Protein AF-A0A538CMK9-F1 (afdb_monomer_lite)

Foldseek 3Di:
DPDPVVVVVVVVVVVVVVPPPPPPPPPLPPLLVVQLVQVVVPARPDDDDLSSLVSVLVPPDPCCVPVHCVNVRSVVVSVVVVVVVVVVVVVVVVVVVVPPDPPPVVVVVPPPD

Radius of gyration: 25.04 Å; chains: 1; bounding box: 68×42×69 Å

Sequence (113 aa):
MGQGHFRLLFAMVVGLAALACAGTAEASGGCAERLIADWRAGGLDHTYPISCYRQALAQLPEDVRVYSSAQSDITRALQARLGTRSLQAAKSTDNKHDQAGVSPLLVVAITAA

pLDDT: mean 74.19, std 19.31, range [44.72, 96.0]

Secondary structure (DSSP, 8-state):
--SHHHHHHHHHHHHGGGGTT------TTHHHHHHHHHHHTT---S---HHHHHHHHHS--HHHHHSSSHHHHHHHHHHHHHHHHHHHHHHHHHHHHHSS---HHHHHHTT--

Structure (mmCIF, N/CA/C/O backbone):
data_AF-A0A538CMK9-F1
#
_entry.id   AF-A0A538CMK9-F1
#
loop_
_atom_site.group_PDB
_atom_site.id
_atom_site.type_symbol
_atom_site.label_atom_id
_atom_site.label_alt_id
_atom_site.label_comp_id
_atom_site.label_asym_id
_atom_site.label_entity_id
_atom_site.label_seq_id
_atom_site.pdbx_PDB_ins_code
_atom_site.Cartn_x
_atom_site.Cartn_y
_atom_site.Cartn_z
_atom_site.occupancy
_atom_site.B_iso_or_equiv
_atom_site.auth_seq_id
_atom_site.auth_comp_id
_atom_site.auth_asym_id
_atom_site.auth_atom_id
_atom_site.pdbx_PDB_model_num
ATOM 1 N N . MET A 1 1 ? -55.025 -31.638 5.994 1.00 48.97 1 MET A N 1
ATOM 2 C CA . MET A 1 1 ? -53.608 -32.001 5.761 1.00 48.97 1 MET A CA 1
ATOM 3 C C . MET A 1 1 ? -52.947 -30.819 5.053 1.00 48.97 1 MET A C 1
ATOM 5 O O . MET A 1 1 ? -53.204 -30.644 3.877 1.00 48.97 1 MET A O 1
ATOM 9 N N . GLY A 1 2 ? -52.232 -29.920 5.747 1.00 56.53 2 GLY A N 1
ATOM 10 C CA . GLY A 1 2 ? -51.749 -28.691 5.079 1.00 56.53 2 GLY A CA 1
ATOM 11 C C . GLY A 1 2 ? -50.803 -27.762 5.849 1.00 56.53 2 GLY A C 1
ATOM 12 O O . GLY A 1 2 ? -50.472 -26.706 5.332 1.00 56.53 2 GLY A O 1
ATOM 13 N N . GLN A 1 3 ? -50.346 -28.117 7.057 1.00 55.06 3 GLN A N 1
ATOM 14 C CA . GLN A 1 3 ? -49.454 -27.245 7.847 1.00 55.06 3 GLN A CA 1
ATOM 15 C C . GLN A 1 3 ? -47.975 -27.676 7.860 1.00 55.06 3 GLN A C 1
ATOM 17 O O . GLN A 1 3 ? -47.113 -26.889 8.244 1.00 55.06 3 GLN A O 1
ATOM 22 N N . GLY A 1 4 ? -47.651 -28.896 7.413 1.00 49.62 4 GLY A N 1
ATOM 23 C CA . GLY A 1 4 ? -46.275 -29.420 7.446 1.00 49.62 4 GLY A CA 1
ATOM 24 C C . GLY A 1 4 ? -45.357 -28.845 6.362 1.00 49.62 4 GLY A C 1
ATOM 25 O O . GLY A 1 4 ? -44.182 -28.597 6.613 1.00 49.62 4 GLY A O 1
ATOM 26 N N . HIS A 1 5 ? -45.900 -28.561 5.174 1.00 56.56 5 HIS A N 1
ATOM 27 C CA . HIS A 1 5 ? -45.114 -28.068 4.036 1.00 56.56 5 HIS A CA 1
ATOM 28 C C . HIS A 1 5 ? -44.683 -26.609 4.203 1.00 56.56 5 HIS A C 1
ATOM 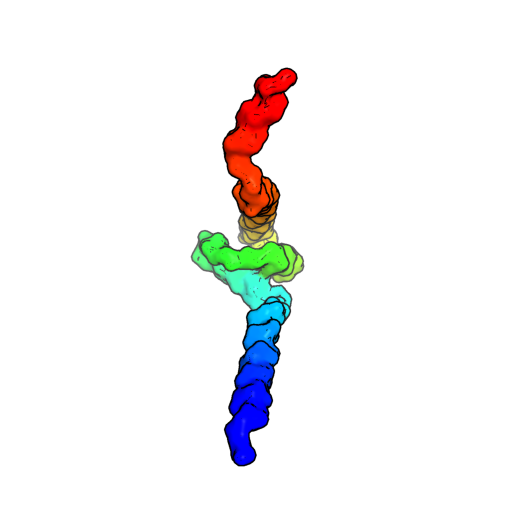30 O O . HIS A 1 5 ? -43.586 -26.246 3.793 1.00 56.56 5 HIS A O 1
ATOM 36 N N . PHE A 1 6 ? -45.505 -25.782 4.857 1.00 49.72 6 PHE A N 1
ATOM 37 C CA . PHE A 1 6 ? -45.192 -24.366 5.055 1.00 49.72 6 PHE A CA 1
ATOM 38 C C . PHE A 1 6 ? -43.992 -24.168 5.997 1.00 49.72 6 PHE A C 1
ATOM 40 O O . PHE A 1 6 ? -43.149 -23.309 5.756 1.00 49.72 6 PHE A O 1
ATOM 47 N N . ARG A 1 7 ? -43.855 -25.017 7.029 1.00 54.91 7 ARG A N 1
ATOM 48 C CA . ARG A 1 7 ? -42.697 -24.986 7.940 1.00 54.91 7 ARG A CA 1
ATOM 49 C C . ARG A 1 7 ? -41.424 -25.557 7.314 1.00 54.91 7 ARG A C 1
ATOM 51 O O . ARG A 1 7 ? -40.345 -25.037 7.579 1.00 54.91 7 ARG A O 1
ATOM 58 N N . LEU A 1 8 ? -41.554 -26.563 6.448 1.00 51.41 8 LEU A N 1
ATOM 59 C CA . LEU A 1 8 ? -40.436 -27.125 5.680 1.00 51.41 8 LEU A CA 1
ATOM 60 C C . LEU A 1 8 ? -39.883 -26.129 4.649 1.00 51.41 8 LEU A C 1
ATOM 62 O O . LEU A 1 8 ? -38.670 -25.980 4.533 1.00 51.41 8 LEU A O 1
ATOM 66 N N . LEU A 1 9 ? -40.763 -25.390 3.967 1.00 53.66 9 LEU A N 1
ATOM 67 C CA . LEU A 1 9 ? -40.364 -24.346 3.018 1.00 53.66 9 LEU A CA 1
ATOM 68 C C . LEU A 1 9 ? -39.657 -23.171 3.713 1.00 53.66 9 LEU A C 1
ATOM 70 O O . LEU A 1 9 ? -38.656 -22.669 3.206 1.00 53.66 9 LEU A O 1
ATOM 74 N N . PHE A 1 10 ? -40.121 -22.768 4.901 1.00 51.06 10 PHE A N 1
ATOM 75 C CA . PHE A 1 10 ? -39.504 -21.666 5.647 1.00 51.06 10 PHE A CA 1
ATOM 76 C C . PHE A 1 10 ? -38.141 -22.040 6.259 1.00 51.06 10 PHE A C 1
ATOM 78 O O . PHE A 1 10 ? -37.240 -21.208 6.328 1.00 51.06 10 PHE A O 1
ATOM 85 N N . ALA A 1 11 ? -37.944 -23.302 6.655 1.00 52.53 11 ALA A N 1
ATOM 86 C CA . ALA A 1 11 ? -36.647 -23.780 7.138 1.00 52.53 11 ALA A CA 1
ATOM 87 C C . ALA A 1 11 ? -35.594 -23.871 6.015 1.00 52.53 11 ALA A C 1
ATOM 89 O O . ALA A 1 11 ? -34.413 -23.630 6.258 1.00 52.53 11 ALA A O 1
ATOM 90 N N . MET A 1 12 ? -36.015 -24.157 4.776 1.00 47.84 12 MET A N 1
ATOM 91 C CA . MET A 1 12 ? -35.117 -24.228 3.618 1.00 47.84 12 MET A CA 1
ATOM 92 C C . MET A 1 12 ? -34.581 -22.846 3.204 1.00 47.84 12 MET A C 1
ATOM 94 O O . MET A 1 12 ? -33.408 -22.724 2.854 1.00 47.84 12 MET A O 1
ATOM 98 N N . VAL A 1 13 ? -35.403 -21.790 3.284 1.00 52.78 13 VAL A N 1
ATOM 99 C CA . VAL A 1 13 ? -34.994 -20.438 2.854 1.00 52.78 13 VAL A CA 1
ATOM 100 C C . VAL A 1 13 ? -34.018 -19.763 3.831 1.00 52.78 13 VAL A C 1
ATOM 102 O O . VAL A 1 13 ? -33.170 -18.981 3.411 1.00 52.78 13 VAL A O 1
ATOM 105 N N . VAL A 1 14 ? -34.069 -20.109 5.124 1.00 53.38 14 VAL A N 1
ATOM 106 C CA . VAL A 1 14 ? -33.152 -19.579 6.156 1.00 53.38 14 VAL A CA 1
ATOM 107 C C . VAL A 1 14 ? -31.767 -20.242 6.124 1.00 53.38 14 VAL A C 1
ATOM 109 O O . VAL A 1 14 ? -30.795 -19.644 6.579 1.00 53.38 14 VAL A O 1
ATOM 112 N N . GLY A 1 15 ? -31.633 -21.439 5.544 1.00 46.56 15 GLY A N 1
ATOM 113 C CA . GLY A 1 15 ? -30.334 -22.111 5.408 1.00 46.56 15 GLY A CA 1
ATOM 114 C C . GLY A 1 15 ? -29.405 -21.474 4.365 1.00 46.56 15 GLY A C 1
ATOM 115 O O . GLY A 1 15 ? -28.186 -21.544 4.500 1.00 46.56 15 GLY A O 1
ATOM 116 N N . LEU A 1 16 ? -29.961 -20.813 3.343 1.00 49.41 16 LEU A N 1
ATOM 117 C CA . LEU A 1 16 ? -29.192 -20.244 2.227 1.00 49.41 16 LEU A CA 1
ATOM 118 C C . LEU A 1 16 ? -28.611 -18.847 2.500 1.00 49.41 16 LEU A C 1
ATOM 120 O O . LEU A 1 16 ? -27.712 -18.415 1.784 1.00 49.41 16 LEU A O 1
ATOM 124 N N . ALA A 1 17 ? -29.068 -18.148 3.543 1.00 48.78 17 ALA A N 1
ATOM 125 C CA . ALA A 1 17 ? -28.574 -16.806 3.868 1.00 48.78 17 ALA A CA 1
ATOM 126 C C . ALA A 1 17 ? -27.230 -16.809 4.628 1.00 48.78 17 ALA A C 1
ATOM 128 O O . ALA A 1 17 ? -26.564 -15.779 4.708 1.00 48.78 17 ALA A O 1
ATOM 129 N N . ALA A 1 18 ? -26.798 -17.956 5.165 1.00 48.53 18 ALA A N 1
ATOM 130 C CA . ALA A 1 18 ? -25.568 -18.055 5.955 1.00 48.53 18 ALA A CA 1
ATOM 131 C C . ALA A 1 18 ? -24.279 -18.152 5.111 1.00 48.53 18 ALA A C 1
ATOM 133 O O . ALA A 1 18 ? -23.185 -18.063 5.664 1.00 48.53 18 ALA A O 1
ATOM 134 N N . LEU A 1 19 ? -24.376 -18.301 3.783 1.00 50.06 19 LEU A N 1
ATOM 135 C CA . LEU A 1 19 ? -23.209 -18.434 2.896 1.00 50.06 19 LEU A CA 1
ATOM 136 C C . LEU A 1 19 ? -22.742 -17.121 2.246 1.00 50.06 19 LEU A C 1
ATOM 138 O O . LEU A 1 19 ? -21.842 -17.139 1.413 1.00 50.06 19 LEU A O 1
ATOM 142 N N . ALA A 1 20 ? -23.304 -15.971 2.625 1.00 49.91 20 ALA A N 1
ATOM 143 C CA . ALA A 1 20 ? -22.871 -14.674 2.093 1.00 49.91 20 ALA A CA 1
ATOM 144 C C . ALA A 1 20 ? -21.617 -14.101 2.789 1.00 49.91 20 ALA A C 1
ATOM 146 O O . ALA A 1 20 ? -21.173 -13.008 2.450 1.00 49.91 20 ALA A O 1
ATOM 147 N N . CYS A 1 21 ? -21.027 -14.830 3.745 1.00 47.91 21 CYS A N 1
ATOM 148 C CA . CYS A 1 21 ? -19.776 -14.455 4.414 1.00 47.91 21 CYS A CA 1
ATOM 149 C C . CYS A 1 21 ? -18.622 -15.411 4.061 1.00 47.91 21 CYS A C 1
ATOM 151 O O . CYS A 1 21 ? -17.732 -15.667 4.867 1.00 47.91 21 CYS A O 1
ATOM 153 N N . ALA A 1 22 ? -18.628 -15.973 2.851 1.00 47.09 22 ALA A N 1
ATOM 154 C CA . ALA A 1 22 ? -17.402 -16.485 2.259 1.00 47.09 22 ALA A CA 1
ATOM 155 C C . ALA A 1 22 ? -16.651 -15.272 1.702 1.00 47.09 22 ALA A C 1
ATOM 157 O O . ALA A 1 22 ? -16.993 -14.764 0.635 1.00 47.09 22 ALA A O 1
ATOM 158 N N . GLY A 1 23 ? -15.690 -14.756 2.475 1.00 55.41 23 GLY A N 1
ATOM 159 C CA . GLY A 1 23 ? -14.797 -13.695 2.020 1.00 55.41 23 GLY A CA 1
ATOM 160 C C . GLY A 1 23 ? -14.287 -14.030 0.625 1.00 55.41 23 GLY A C 1
ATOM 161 O O . GLY A 1 23 ? -13.832 -15.152 0.389 1.00 55.41 23 GLY A O 1
ATOM 162 N N . THR A 1 24 ? -14.423 -13.085 -0.305 1.00 51.28 24 THR A N 1
ATOM 163 C CA . THR A 1 24 ? -13.871 -13.236 -1.643 1.00 51.28 24 THR A CA 1
ATOM 164 C C . THR A 1 24 ? -12.386 -13.522 -1.471 1.00 51.28 24 THR A C 1
ATOM 166 O O . THR A 1 24 ? -11.610 -12.684 -1.011 1.00 51.28 24 THR A O 1
ATOM 169 N N . ALA A 1 25 ? -11.988 -14.756 -1.776 1.00 52.47 25 ALA A N 1
ATOM 170 C CA . ALA A 1 25 ? -10.602 -15.081 -2.047 1.00 52.47 25 ALA A CA 1
ATOM 171 C C . ALA A 1 25 ? -10.270 -14.355 -3.352 1.00 52.47 25 ALA A C 1
ATOM 173 O O . ALA A 1 25 ? -10.366 -14.914 -4.442 1.00 52.47 25 ALA A O 1
ATOM 174 N N . GLU A 1 26 ? -10.025 -13.052 -3.234 1.00 53.81 26 GLU A N 1
ATOM 175 C CA . GLU A 1 26 ? -9.664 -12.192 -4.341 1.00 53.81 26 GLU A CA 1
ATOM 176 C C . GLU A 1 26 ? -8.375 -12.768 -4.911 1.00 53.81 26 GLU A C 1
ATOM 178 O O . GLU A 1 26 ? -7.345 -12.807 -4.233 1.00 53.81 26 GLU A O 1
ATOM 183 N N . ALA A 1 27 ? -8.473 -13.318 -6.121 1.00 49.88 27 ALA A N 1
ATOM 184 C CA . ALA A 1 27 ? -7.342 -13.875 -6.834 1.00 49.88 27 ALA A CA 1
ATOM 185 C C . ALA A 1 27 ? -6.191 -12.863 -6.769 1.00 49.88 27 ALA A C 1
ATOM 187 O O . ALA A 1 27 ? -6.338 -11.727 -7.223 1.00 49.88 27 ALA A O 1
ATOM 188 N N . SER A 1 28 ? -5.078 -13.287 -6.168 1.00 55.16 28 SER A N 1
ATOM 189 C CA . SER A 1 28 ? -3.950 -12.467 -5.709 1.00 55.16 28 SER A CA 1
ATOM 190 C C . SER A 1 28 ? -3.367 -11.460 -6.713 1.00 55.16 28 SER A C 1
ATOM 192 O O . SER A 1 28 ? -2.605 -10.600 -6.292 1.00 55.16 28 SER A O 1
ATOM 194 N N . GLY A 1 29 ? -3.700 -11.533 -8.007 1.00 59.97 29 GLY A N 1
ATOM 195 C CA . GLY A 1 29 ? -3.272 -10.546 -9.007 1.00 59.97 29 GLY A CA 1
ATOM 196 C C . GLY A 1 29 ? -4.168 -9.305 -9.082 1.00 59.97 29 GLY A C 1
ATOM 197 O O . GLY A 1 29 ? -3.684 -8.177 -9.127 1.00 59.97 29 GLY A O 1
ATOM 198 N N . GLY A 1 30 ? -5.493 -9.465 -9.002 1.00 82.69 30 GLY A N 1
ATOM 199 C CA . GLY A 1 30 ? -6.415 -8.399 -9.411 1.00 82.69 30 GLY A CA 1
ATOM 200 C C . GLY A 1 30 ? -6.342 -7.134 -8.552 1.00 82.69 30 GLY A C 1
ATOM 201 O O . GLY A 1 30 ? -6.388 -6.019 -9.075 1.00 82.69 30 GLY A O 1
ATOM 202 N N . CYS A 1 31 ? -6.226 -7.279 -7.232 1.00 89.69 31 CYS A N 1
ATOM 203 C CA . CYS A 1 31 ? -6.193 -6.121 -6.342 1.00 89.69 31 CYS A CA 1
ATOM 204 C C . CYS A 1 31 ? -4.821 -5.438 -6.302 1.00 89.69 31 CYS A C 1
ATOM 206 O O . CYS A 1 31 ? -4.752 -4.214 -6.204 1.00 89.69 31 CYS A O 1
ATOM 208 N N . ALA A 1 32 ? -3.738 -6.210 -6.407 1.00 89.12 32 ALA A N 1
ATOM 209 C CA . ALA A 1 32 ? -2.384 -5.682 -6.448 1.00 89.12 32 ALA A CA 1
ATOM 210 C C . ALA A 1 32 ? -2.134 -4.926 -7.761 1.00 89.12 32 ALA A C 1
ATOM 212 O O . ALA A 1 32 ? -1.617 -3.812 -7.728 1.00 89.12 32 ALA A O 1
ATOM 213 N N . GLU A 1 33 ? -2.595 -5.454 -8.900 1.00 90.31 33 GLU A N 1
ATOM 214 C CA . GLU A 1 33 ? -2.561 -4.729 -10.175 1.00 90.31 33 GLU A CA 1
ATOM 215 C C . GLU A 1 33 ? -3.389 -3.443 -10.143 1.00 90.31 33 GLU A C 1
ATOM 217 O O . GLU A 1 33 ? -2.896 -2.407 -10.589 1.00 90.31 33 GLU A O 1
ATOM 222 N N . ARG A 1 34 ? -4.606 -3.466 -9.576 1.00 91.31 34 ARG A N 1
ATOM 223 C CA . ARG A 1 34 ? -5.415 -2.244 -9.422 1.00 91.31 34 ARG A CA 1
ATOM 224 C C . ARG A 1 34 ? -4.727 -1.199 -8.552 1.00 91.31 34 ARG A C 1
ATOM 226 O O . ARG A 1 34 ? -4.688 -0.040 -8.939 1.00 91.31 34 ARG A O 1
ATOM 233 N N . LEU A 1 35 ? -4.141 -1.607 -7.430 1.00 92.44 35 LEU A N 1
ATOM 234 C CA . LEU A 1 35 ? -3.401 -0.713 -6.540 1.00 92.44 35 LEU A CA 1
ATOM 235 C C . LEU A 1 35 ? -2.204 -0.067 -7.250 1.00 92.44 35 LEU A C 1
ATOM 237 O O . LEU A 1 35 ? -1.977 1.133 -7.115 1.00 92.44 35 LEU A O 1
ATOM 241 N N . ILE A 1 36 ? -1.448 -0.843 -8.032 1.00 91.88 36 ILE A N 1
ATOM 242 C CA . ILE A 1 36 ? -0.311 -0.322 -8.804 1.00 91.88 36 ILE A CA 1
ATOM 243 C C . ILE A 1 36 ? -0.797 0.625 -9.912 1.00 91.88 36 ILE A C 1
ATOM 245 O O . ILE A 1 36 ? -0.165 1.651 -10.160 1.00 91.88 36 ILE A O 1
ATOM 249 N N . ALA A 1 37 ? -1.907 0.301 -10.580 1.00 92.12 37 ALA A N 1
ATOM 250 C CA . ALA A 1 37 ? -2.506 1.158 -11.600 1.00 92.12 37 ALA A CA 1
ATOM 251 C C . ALA A 1 37 ? -3.024 2.484 -11.018 1.00 92.12 37 ALA A C 1
ATOM 253 O O . ALA A 1 37 ? -2.792 3.530 -11.616 1.00 92.12 37 ALA A O 1
ATOM 254 N N . ASP A 1 38 ? -3.652 2.446 -9.842 1.00 92.38 38 ASP A N 1
ATOM 255 C CA . ASP A 1 38 ? -4.109 3.624 -9.094 1.00 92.38 38 ASP A CA 1
ATOM 256 C C . ASP A 1 38 ? -2.930 4.548 -8.774 1.00 92.38 38 ASP A C 1
ATOM 258 O O . ASP A 1 38 ? -2.912 5.708 -9.182 1.00 92.38 38 ASP A O 1
ATOM 262 N N . TRP A 1 39 ? -1.861 3.994 -8.187 1.00 92.56 39 TRP A N 1
ATOM 263 C CA . TRP A 1 39 ? -0.648 4.762 -7.903 1.00 92.56 39 TRP A CA 1
ATOM 264 C C . TRP A 1 39 ? -0.049 5.398 -9.172 1.00 92.56 39 TRP A C 1
ATOM 266 O O . TRP A 1 39 ? 0.321 6.572 -9.149 1.00 92.56 39 TRP A O 1
ATOM 276 N N . ARG A 1 40 ? -0.025 4.679 -10.307 1.00 90.81 40 ARG A N 1
ATOM 277 C CA . ARG A 1 40 ? 0.437 5.225 -11.600 1.00 90.81 40 ARG A CA 1
ATOM 278 C C . ARG A 1 40 ? -0.428 6.379 -12.113 1.00 90.81 40 ARG A C 1
ATOM 280 O O . ARG A 1 40 ? 0.091 7.233 -12.824 1.00 90.81 40 ARG A O 1
ATOM 287 N N . ALA A 1 41 ? -1.717 6.408 -11.776 1.00 90.81 41 ALA A N 1
ATOM 288 C CA . ALA A 1 41 ? -2.630 7.485 -12.154 1.00 90.81 41 ALA A CA 1
ATOM 289 C C . ALA A 1 41 ? -2.414 8.775 -11.341 1.00 90.81 41 ALA A C 1
ATOM 291 O O . ALA A 1 41 ? -3.013 9.801 -11.657 1.00 90.81 41 ALA A O 1
ATOM 292 N N . GLY A 1 42 ? -1.536 8.746 -10.332 1.00 85.81 42 GLY A N 1
ATOM 293 C CA . GLY A 1 42 ? -1.130 9.924 -9.567 1.00 85.81 42 GLY A CA 1
ATOM 294 C C . GLY A 1 42 ? -1.352 9.811 -8.062 1.00 85.81 42 GLY A C 1
ATOM 295 O O . GLY A 1 42 ? -1.058 10.768 -7.347 1.00 85.81 42 GLY A O 1
ATOM 296 N N . GLY A 1 43 ? -1.840 8.678 -7.546 1.00 83.19 43 GLY A N 1
ATOM 297 C CA . GLY A 1 43 ? -1.999 8.520 -6.104 1.00 83.19 43 GLY A CA 1
ATOM 298 C C . GLY A 1 43 ? -2.703 7.243 -5.666 1.00 83.19 43 GLY A C 1
ATOM 299 O O . GLY A 1 43 ? -3.220 6.484 -6.469 1.00 83.19 43 GLY A O 1
ATOM 300 N N . LEU A 1 44 ? -2.703 7.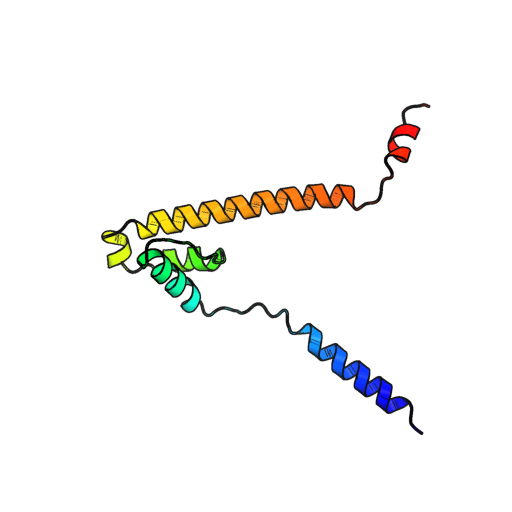008 -4.356 1.00 87.81 44 LEU A N 1
ATOM 301 C CA . LEU A 1 44 ? -3.383 5.881 -3.714 1.00 87.81 44 LEU A CA 1
ATOM 302 C C . LEU A 1 44 ? -4.666 6.373 -3.035 1.00 87.81 44 LEU A C 1
ATOM 304 O O . LEU A 1 44 ? -4.764 6.349 -1.806 1.00 87.81 44 LEU A O 1
ATOM 308 N N . ASP A 1 45 ? -5.605 6.885 -3.828 1.00 81.25 45 ASP A N 1
ATOM 309 C CA . ASP A 1 45 ? -6.862 7.462 -3.322 1.00 81.25 45 ASP A CA 1
ATOM 310 C C . ASP A 1 45 ? -7.803 6.360 -2.802 1.00 81.25 45 ASP A C 1
ATOM 312 O O . ASP A 1 45 ? -8.552 6.523 -1.834 1.00 81.25 45 ASP A O 1
ATOM 316 N N . HIS A 1 46 ? -7.694 5.168 -3.391 1.00 86.69 46 HIS A N 1
ATOM 317 C CA . HIS A 1 46 ? -8.537 4.037 -3.051 1.00 86.69 46 HIS A CA 1
ATOM 318 C C . HIS A 1 46 ? -8.056 3.287 -1.804 1.00 86.69 46 HIS A C 1
ATOM 320 O O . HIS A 1 46 ? -6.8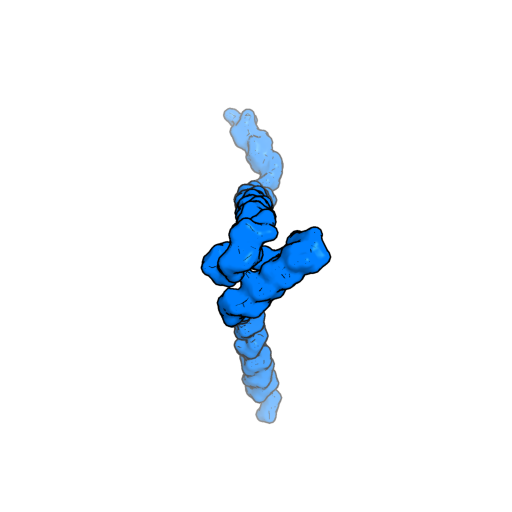68 3.184 -1.472 1.00 86.69 46 HIS A O 1
ATOM 326 N N . THR A 1 47 ? -9.023 2.695 -1.099 1.00 88.81 47 THR A N 1
ATOM 327 C CA . THR A 1 47 ? -8.740 1.843 0.054 1.00 88.81 47 THR A CA 1
ATOM 328 C C . THR A 1 47 ? -8.671 0.377 -0.322 1.00 88.81 47 THR A C 1
ATOM 330 O O . THR A 1 47 ? -9.665 -0.226 -0.704 1.00 88.81 47 THR A O 1
ATOM 333 N N . TYR A 1 48 ? -7.480 -0.194 -0.148 1.00 90.69 48 TYR A N 1
ATOM 334 C CA . TYR A 1 48 ? -7.194 -1.602 -0.385 1.00 90.69 48 TYR A CA 1
ATOM 335 C C . TYR A 1 48 ? -6.979 -2.349 0.940 1.00 90.69 48 TYR A C 1
ATOM 337 O O . TYR A 1 48 ? -6.599 -1.740 1.948 1.00 90.69 48 TYR A O 1
ATOM 345 N N . PRO A 1 49 ? -7.196 -3.672 0.984 1.00 91.38 49 PRO A N 1
ATOM 346 C CA . PRO A 1 49 ? -6.866 -4.472 2.154 1.00 91.38 49 PRO A CA 1
ATOM 347 C C . PRO A 1 49 ? -5.349 -4.674 2.279 1.00 91.38 49 PRO A C 1
ATOM 349 O O . PRO A 1 49 ? -4.589 -4.584 1.314 1.00 91.38 49 PRO A O 1
ATOM 352 N N . ILE A 1 50 ? -4.894 -4.986 3.495 1.00 92.88 50 ILE A N 1
ATOM 353 C CA . ILE A 1 50 ? -3.463 -5.116 3.827 1.00 92.88 50 ILE A CA 1
ATOM 354 C C . ILE A 1 50 ? -2.751 -6.196 3.000 1.00 92.88 50 ILE A C 1
ATOM 356 O O . ILE A 1 50 ? -1.575 -6.037 2.668 1.00 92.88 50 ILE A O 1
ATOM 360 N N . SER A 1 51 ? -3.453 -7.270 2.638 1.00 91.06 51 SER A N 1
ATOM 361 C CA . SER A 1 51 ? -2.944 -8.312 1.740 1.00 91.06 51 SER A CA 1
ATOM 362 C C . SER A 1 51 ? -2.536 -7.750 0.378 1.00 91.06 51 SER A C 1
ATOM 364 O O . SER A 1 51 ? -1.447 -8.066 -0.090 1.00 91.06 51 SER A O 1
ATOM 366 N N . CYS A 1 52 ? -3.337 -6.856 -0.205 1.00 92.94 52 CYS A N 1
ATOM 367 C CA . CYS A 1 52 ? -3.078 -6.282 -1.525 1.00 92.94 52 CYS A CA 1
ATOM 368 C C . CYS A 1 52 ? -1.856 -5.370 -1.532 1.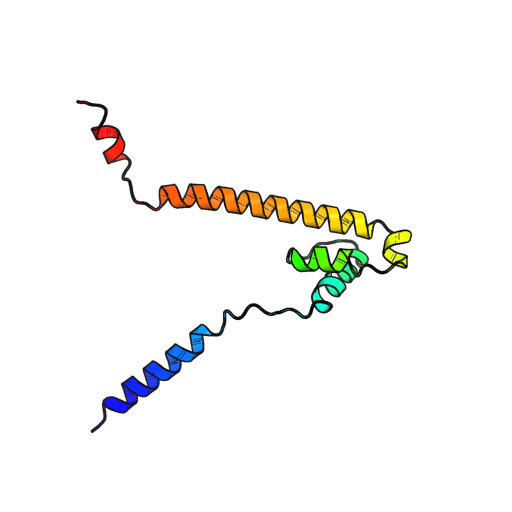00 92.94 52 CYS A C 1
ATOM 370 O O . CYS A 1 52 ? -1.073 -5.423 -2.471 1.00 92.94 52 CYS A O 1
ATOM 372 N N . TYR A 1 53 ? -1.622 -4.597 -0.467 1.00 93.88 53 TYR A N 1
ATOM 373 C CA . TYR A 1 53 ? -0.377 -3.831 -0.337 1.00 93.88 53 TYR A CA 1
ATOM 374 C C . TYR A 1 53 ? 0.850 -4.753 -0.291 1.00 93.88 53 TYR A C 1
ATOM 376 O O . TYR A 1 53 ? 1.853 -4.487 -0.947 1.00 93.88 53 TYR A O 1
ATOM 384 N N . ARG A 1 54 ? 0.777 -5.856 0.467 1.00 94.38 54 ARG A N 1
ATOM 385 C CA . ARG A 1 54 ? 1.881 -6.827 0.564 1.00 94.38 54 ARG A CA 1
ATOM 386 C C . ARG A 1 54 ? 2.134 -7.531 -0.766 1.00 94.38 54 ARG A C 1
ATOM 388 O O . ARG A 1 54 ? 3.285 -7.670 -1.164 1.00 94.38 54 ARG A O 1
ATOM 395 N N . GLN A 1 55 ? 1.069 -7.943 -1.447 1.00 93.19 55 GLN A N 1
ATOM 396 C CA . GLN A 1 55 ? 1.146 -8.550 -2.772 1.00 93.19 55 GLN A CA 1
ATOM 397 C C . GLN A 1 55 ? 1.709 -7.561 -3.789 1.00 93.19 55 GLN A C 1
ATOM 399 O O . GLN A 1 55 ? 2.669 -7.903 -4.464 1.00 93.19 55 GLN A O 1
ATOM 404 N N . ALA A 1 56 ? 1.218 -6.320 -3.818 1.00 92.56 56 ALA A N 1
ATOM 405 C CA . ALA A 1 56 ? 1.710 -5.271 -4.707 1.00 92.56 56 ALA A CA 1
ATOM 406 C C . ALA A 1 56 ? 3.211 -5.013 -4.542 1.00 92.56 56 ALA A C 1
ATOM 408 O O . ALA A 1 56 ? 3.906 -4.866 -5.539 1.00 92.56 56 ALA A O 1
ATOM 409 N N . LEU A 1 57 ? 3.732 -5.014 -3.310 1.00 93.50 57 LEU A N 1
ATOM 410 C CA . LEU A 1 57 ? 5.173 -4.901 -3.061 1.00 93.50 57 LEU A CA 1
ATOM 411 C C . LEU A 1 57 ? 5.957 -6.124 -3.562 1.00 93.50 57 LEU A C 1
ATOM 413 O O . LEU A 1 57 ? 7.077 -5.973 -4.052 1.00 93.50 57 LEU A O 1
ATOM 417 N N . ALA A 1 58 ? 5.382 -7.325 -3.454 1.00 92.12 58 ALA A N 1
ATOM 418 C CA . ALA A 1 58 ? 6.009 -8.560 -3.919 1.00 92.12 58 ALA A CA 1
ATOM 419 C C . ALA A 1 58 ? 6.045 -8.653 -5.454 1.00 92.12 58 ALA A C 1
ATOM 421 O O . ALA A 1 58 ? 7.074 -9.016 -6.017 1.00 92.12 58 ALA A O 1
ATOM 422 N N . GLN A 1 59 ? 4.952 -8.282 -6.123 1.00 91.25 59 GLN A N 1
ATOM 423 C CA . GLN A 1 59 ? 4.797 -8.361 -7.579 1.00 91.25 59 GLN A CA 1
ATOM 424 C C . GLN A 1 59 ? 5.113 -7.045 -8.309 1.00 91.25 59 GLN A C 1
ATOM 426 O O . GLN A 1 59 ? 4.789 -6.900 -9.488 1.00 91.25 59 GLN A O 1
ATOM 431 N N . LEU A 1 60 ? 5.709 -6.065 -7.619 1.00 90.38 60 LEU A N 1
ATOM 432 C CA . LEU A 1 60 ? 5.997 -4.761 -8.208 1.00 90.38 60 LEU A CA 1
AT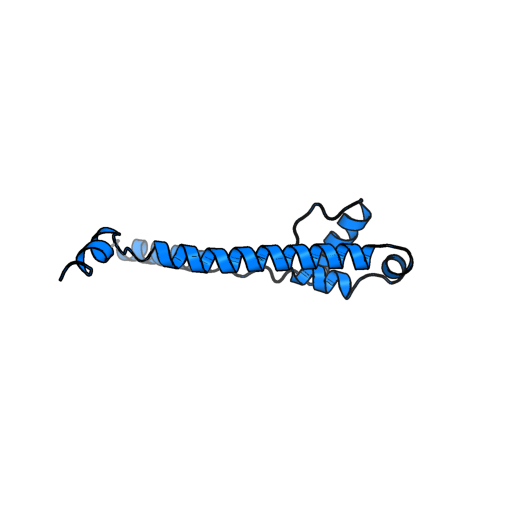OM 433 C C . LEU A 1 60 ? 6.968 -4.929 -9.393 1.00 90.38 60 LEU A C 1
ATOM 435 O O . LEU A 1 60 ? 8.066 -5.460 -9.181 1.00 90.38 60 LEU A O 1
ATOM 439 N N . PRO A 1 61 ? 6.608 -4.482 -10.611 1.00 90.56 61 PRO A N 1
ATOM 440 C CA . PRO A 1 61 ? 7.466 -4.634 -11.781 1.00 90.56 61 PRO A CA 1
ATOM 441 C C . PRO A 1 61 ? 8.769 -3.850 -11.611 1.00 90.56 61 PRO A C 1
ATOM 443 O O . PRO A 1 61 ? 8.767 -2.757 -11.039 1.00 90.56 61 PRO A O 1
ATOM 446 N N . GLU A 1 62 ? 9.870 -4.415 -12.110 1.00 90.56 62 GLU A N 1
ATOM 447 C CA . GLU A 1 62 ? 11.224 -3.878 -11.912 1.00 90.56 62 GLU A CA 1
ATOM 448 C C . GLU A 1 62 ? 11.349 -2.440 -12.422 1.00 90.56 62 GLU A C 1
ATOM 450 O O . GLU A 1 62 ? 11.828 -1.574 -11.698 1.00 90.56 62 GLU A O 1
ATOM 455 N N . ASP A 1 63 ? 10.808 -2.136 -13.602 1.00 90.25 63 ASP A N 1
ATOM 456 C CA . ASP A 1 63 ? 10.827 -0.778 -14.151 1.00 90.25 63 ASP A CA 1
ATOM 457 C C . ASP A 1 63 ? 10.195 0.245 -13.200 1.00 90.25 63 ASP A C 1
ATOM 459 O O . ASP A 1 63 ? 10.730 1.326 -12.978 1.00 90.25 63 ASP A O 1
ATOM 463 N N . VAL A 1 64 ? 9.071 -0.102 -12.572 1.00 90.38 64 VAL A N 1
ATOM 464 C CA . VAL A 1 64 ? 8.404 0.788 -11.611 1.00 90.38 64 VAL A CA 1
ATOM 465 C C . VAL A 1 64 ? 9.185 0.887 -10.304 1.00 90.38 64 VAL A C 1
ATOM 467 O O . VAL A 1 64 ? 9.188 1.940 -9.671 1.00 90.38 64 VAL A O 1
ATOM 470 N N . ARG A 1 65 ? 9.837 -0.203 -9.893 1.00 89.88 65 ARG A N 1
ATOM 471 C CA . ARG A 1 65 ? 10.653 -0.259 -8.678 1.00 89.88 65 ARG A CA 1
ATOM 472 C C . ARG A 1 65 ? 11.914 0.594 -8.799 1.00 89.88 65 ARG A C 1
ATOM 474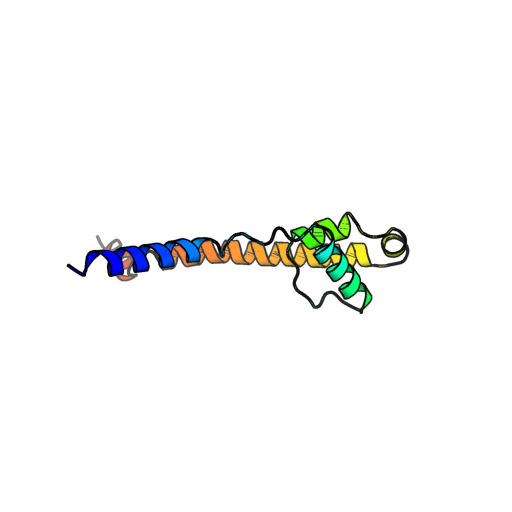 O O . ARG A 1 65 ? 12.260 1.281 -7.847 1.00 89.88 65 ARG A O 1
ATOM 481 N N . VAL A 1 66 ? 12.583 0.541 -9.947 1.00 92.19 66 VAL A N 1
ATOM 482 C CA . VAL A 1 66 ? 13.862 1.223 -10.187 1.00 92.19 66 VAL A CA 1
ATOM 483 C C . VAL A 1 66 ? 13.653 2.674 -10.611 1.00 92.19 66 VAL A C 1
ATOM 485 O O . VAL A 1 66 ? 14.392 3.551 -10.172 1.00 92.19 66 VAL A O 1
ATOM 488 N N . TYR A 1 67 ? 12.638 2.949 -11.433 1.00 91.50 67 TYR A N 1
ATOM 489 C CA . TYR A 1 67 ? 12.418 4.279 -12.005 1.00 91.50 67 TYR A CA 1
ATOM 490 C C . TYR A 1 67 ? 11.332 5.087 -11.295 1.00 91.50 67 TYR A C 1
ATOM 492 O O . TYR A 1 67 ? 10.891 6.114 -11.817 1.00 91.50 67 TYR A O 1
ATOM 500 N N . SER A 1 68 ? 10.871 4.658 -10.115 1.00 91.31 68 SER A N 1
ATOM 501 C CA . SER A 1 68 ? 9.865 5.428 -9.393 1.00 91.31 68 SER A CA 1
ATOM 502 C C . SER A 1 68 ? 9.830 5.264 -7.877 1.00 91.31 68 SER A C 1
ATOM 504 O O . SER A 1 68 ? 10.459 4.391 -7.291 1.00 91.31 68 SER A O 1
ATOM 506 N N . SER A 1 69 ? 9.021 6.114 -7.240 1.00 93.06 69 SER A N 1
ATOM 507 C CA . SER A 1 69 ? 8.771 6.148 -5.795 1.00 93.06 69 SER A CA 1
ATOM 508 C C . SER A 1 69 ? 7.743 5.114 -5.325 1.00 93.06 69 SER A C 1
ATOM 510 O O . SER A 1 69 ? 7.472 5.021 -4.125 1.00 93.06 69 SER A O 1
ATOM 512 N N . ALA A 1 70 ? 7.201 4.303 -6.242 1.00 93.56 70 ALA A N 1
ATOM 513 C CA . ALA A 1 70 ? 6.109 3.365 -5.992 1.00 93.56 70 ALA A CA 1
ATOM 514 C C . ALA A 1 70 ? 6.325 2.490 -4.759 1.00 93.56 70 ALA A C 1
ATOM 516 O O . ALA A 1 70 ? 5.433 2.363 -3.922 1.00 93.56 70 ALA A O 1
ATOM 517 N N . GLN A 1 71 ? 7.515 1.902 -4.615 1.00 93.81 71 GLN A N 1
ATOM 518 C CA . GLN A 1 71 ? 7.802 1.017 -3.491 1.00 93.81 71 GLN A CA 1
ATOM 519 C C . GLN A 1 71 ? 7.671 1.754 -2.150 1.00 93.81 71 GLN A C 1
ATOM 521 O O . GLN A 1 71 ? 7.025 1.253 -1.225 1.00 93.81 71 GLN A O 1
ATOM 526 N N . SER A 1 72 ? 8.230 2.960 -2.057 1.00 94.50 72 SER A N 1
ATOM 527 C CA . SER A 1 72 ? 8.173 3.804 -0.862 1.00 94.50 72 SER A CA 1
ATOM 528 C C . SER A 1 72 ? 6.758 4.318 -0.591 1.00 94.50 72 SER A C 1
ATOM 530 O O . SER A 1 72 ? 6.312 4.306 0.557 1.00 94.50 72 SER A O 1
ATOM 532 N N . ASP A 1 73 ? 6.019 4.716 -1.627 1.00 94.19 73 ASP A N 1
ATOM 533 C CA . ASP A 1 73 ? 4.638 5.192 -1.507 1.00 94.19 73 ASP A CA 1
ATOM 534 C C . ASP A 1 73 ? 3.679 4.104 -1.024 1.00 94.19 73 ASP A C 1
ATOM 536 O O . ASP A 1 73 ? 2.935 4.307 -0.060 1.00 94.19 73 ASP A O 1
ATOM 540 N N . ILE A 1 74 ? 3.738 2.922 -1.641 1.00 94.38 74 ILE A N 1
ATOM 541 C CA . ILE A 1 74 ? 2.919 1.764 -1.270 1.00 94.38 74 ILE A CA 1
ATOM 542 C C . ILE A 1 74 ? 3.275 1.302 0.149 1.00 94.38 74 ILE A C 1
ATOM 544 O O . ILE A 1 74 ? 2.384 0.992 0.942 1.00 94.38 74 ILE A O 1
ATOM 548 N N . THR A 1 75 ? 4.563 1.314 0.510 1.00 95.38 75 THR A N 1
ATOM 549 C CA . THR A 1 75 ? 5.021 0.977 1.867 1.00 95.38 75 THR A CA 1
ATOM 550 C C . THR A 1 75 ? 4.507 1.975 2.905 1.00 95.38 75 THR A C 1
ATOM 552 O O . THR A 1 75 ? 4.018 1.565 3.961 1.00 95.38 75 THR A O 1
ATOM 555 N N . ARG A 1 76 ? 4.557 3.280 2.613 1.00 95.25 76 ARG A N 1
ATOM 556 C CA . ARG A 1 76 ? 4.006 4.328 3.486 1.00 95.25 76 ARG A CA 1
ATOM 557 C C . ARG A 1 76 ? 2.500 4.152 3.677 1.00 95.25 76 ARG A C 1
ATOM 559 O O . ARG A 1 76 ? 2.017 4.188 4.808 1.00 95.25 76 ARG A O 1
ATOM 566 N N . ALA A 1 77 ? 1.766 3.912 2.592 1.00 94.06 77 ALA A N 1
ATOM 567 C CA . ALA A 1 77 ? 0.328 3.675 2.646 1.00 94.06 77 ALA A CA 1
ATOM 568 C C . ALA A 1 77 ? -0.015 2.423 3.473 1.00 94.06 77 ALA A C 1
ATOM 570 O O . ALA A 1 77 ? -0.915 2.463 4.312 1.00 94.06 77 ALA A O 1
ATOM 571 N N . LEU A 1 78 ? 0.744 1.333 3.315 1.00 95.06 78 LEU A N 1
ATOM 572 C CA . LEU A 1 78 ? 0.596 0.123 4.126 1.00 95.06 78 LEU A CA 1
ATOM 573 C C . LEU A 1 78 ? 0.779 0.407 5.625 1.00 95.06 78 LEU A C 1
ATOM 575 O O . LEU A 1 78 ? -0.030 -0.036 6.442 1.00 95.06 78 LEU A O 1
ATOM 579 N N . GLN A 1 79 ? 1.820 1.152 5.999 1.00 96.00 79 GLN A N 1
ATOM 580 C CA . GLN A 1 79 ? 2.059 1.509 7.399 1.00 96.00 79 GLN A CA 1
ATOM 581 C C . GLN A 1 79 ? 0.917 2.350 7.975 1.00 96.00 79 GLN A C 1
ATOM 583 O O . GLN A 1 79 ? 0.446 2.061 9.076 1.00 96.00 79 GLN A O 1
ATOM 588 N N . ALA A 1 80 ? 0.408 3.321 7.211 1.00 94.06 80 ALA A N 1
ATOM 589 C CA . ALA A 1 80 ? -0.748 4.114 7.618 1.00 94.06 80 ALA A CA 1
ATOM 590 C C . ALA A 1 80 ? -1.967 3.222 7.919 1.00 94.06 80 ALA A C 1
ATOM 592 O O . ALA A 1 80 ? -2.594 3.375 8.966 1.00 94.06 80 ALA A O 1
ATOM 593 N N . ARG A 1 81 ? -2.250 2.222 7.068 1.00 93.50 81 ARG A N 1
ATOM 594 C CA . ARG A 1 81 ? -3.347 1.256 7.284 1.00 93.50 81 ARG A CA 1
ATOM 595 C C . ARG A 1 81 ? -3.161 0.406 8.535 1.00 93.50 81 ARG A C 1
ATOM 597 O O . ARG A 1 81 ? -4.121 0.190 9.276 1.00 93.50 81 ARG A O 1
ATOM 604 N N . LEU A 1 82 ? -1.946 -0.089 8.766 1.00 95.00 82 LEU A N 1
ATOM 605 C CA . LEU A 1 82 ? -1.621 -0.859 9.968 1.00 95.00 82 LEU A CA 1
ATOM 606 C C . LEU A 1 82 ? -1.854 -0.022 11.231 1.00 95.00 82 LEU A C 1
ATOM 608 O O . LEU A 1 82 ? -2.465 -0.518 12.177 1.00 95.00 82 LEU A O 1
ATOM 612 N N . GLY A 1 83 ? -1.443 1.249 11.204 1.00 95.00 83 GLY A N 1
ATOM 613 C CA . GLY A 1 83 ? -1.692 2.204 12.280 1.00 95.00 83 GLY A CA 1
ATOM 614 C C . GLY A 1 83 ? -3.182 2.454 12.512 1.00 95.00 83 GLY A C 1
ATOM 615 O O . GLY A 1 83 ? -3.654 2.367 13.639 1.00 95.00 83 GLY A O 1
ATOM 616 N N . THR A 1 84 ? -3.979 2.684 11.464 1.00 92.62 84 THR A N 1
ATOM 617 C CA . THR A 1 84 ? -5.428 2.875 11.654 1.00 92.62 84 THR A CA 1
ATOM 618 C C . THR A 1 84 ? -6.069 1.631 12.278 1.00 92.62 84 THR A C 1
ATOM 620 O O . THR A 1 84 ? -6.904 1.759 13.175 1.00 92.62 84 THR A O 1
ATOM 623 N N . ARG A 1 85 ? -5.679 0.424 11.840 1.00 90.69 85 ARG A N 1
ATOM 624 C CA . ARG A 1 85 ? -6.212 -0.843 12.363 1.00 90.69 85 ARG A CA 1
ATOM 625 C C . ARG A 1 85 ? -5.876 -1.050 13.841 1.00 90.69 85 ARG A C 1
ATOM 627 O O . ARG A 1 85 ? -6.733 -1.532 14.578 1.00 90.69 85 ARG A O 1
ATOM 634 N N . SER A 1 86 ? -4.667 -0.699 14.283 1.00 91.06 86 SER A N 1
ATOM 635 C CA . SER A 1 86 ? -4.294 -0.818 15.698 1.00 91.06 86 SER A CA 1
ATOM 636 C C . SER A 1 86 ? -5.081 0.155 16.578 1.00 91.06 86 SER A C 1
ATOM 638 O O . SER A 1 86 ? -5.568 -0.248 17.632 1.00 91.06 86 SER A O 1
ATOM 640 N N . LEU A 1 87 ? -5.300 1.390 16.115 1.00 92.81 87 LEU A N 1
ATOM 641 C CA . LEU A 1 87 ? -6.147 2.366 16.811 1.00 92.81 87 LEU A CA 1
ATOM 642 C C . LEU A 1 87 ? -7.595 1.867 16.954 1.00 92.81 87 LEU A C 1
ATOM 644 O O . LEU A 1 87 ? -8.195 1.986 18.021 1.00 92.81 87 LEU A O 1
ATOM 648 N N . GLN A 1 88 ? -8.148 1.257 15.901 1.00 88.56 88 GLN A N 1
ATOM 649 C CA . GLN A 1 88 ? -9.479 0.640 15.948 1.00 88.56 88 GLN A CA 1
ATOM 650 C C . GLN A 1 88 ? -9.532 -0.532 16.933 1.00 88.56 88 GLN A C 1
ATOM 652 O O . GLN A 1 88 ? -10.469 -0.617 17.722 1.00 88.56 88 GLN A O 1
ATOM 657 N N . ALA A 1 89 ? -8.515 -1.397 16.936 1.00 85.88 89 ALA A N 1
ATOM 658 C CA . ALA A 1 89 ? -8.434 -2.514 17.874 1.00 85.88 89 ALA A CA 1
ATOM 659 C C . ALA A 1 89 ? -8.376 -2.043 19.341 1.00 85.88 89 ALA A C 1
ATOM 661 O O . ALA A 1 89 ? -9.054 -2.612 20.199 1.00 85.88 89 ALA A O 1
ATOM 662 N N . ALA A 1 90 ? -7.629 -0.972 19.629 1.00 85.19 90 ALA A N 1
ATOM 663 C CA . ALA A 1 90 ? -7.589 -0.369 20.960 1.00 85.19 90 ALA A CA 1
ATOM 664 C C . ALA A 1 90 ? -8.968 0.176 21.376 1.00 85.19 90 ALA A C 1
ATOM 666 O O . ALA A 1 90 ? -9.462 -0.154 22.454 1.00 85.19 90 ALA A O 1
ATOM 667 N N . LYS A 1 91 ? -9.644 0.914 20.483 1.00 83.38 91 LYS A N 1
ATOM 668 C CA . LYS A 1 91 ? -10.987 1.462 20.735 1.00 83.38 91 LYS A CA 1
ATOM 669 C C . LYS A 1 91 ? -12.047 0.382 20.975 1.00 83.38 91 LYS A C 1
ATOM 671 O O . LYS A 1 91 ? -12.925 0.561 21.810 1.00 83.38 91 LYS A O 1
ATOM 676 N N . SER A 1 92 ? -11.987 -0.749 20.272 1.00 75.81 92 SER A N 1
ATOM 677 C CA . SER A 1 92 ? -12.936 -1.853 20.488 1.00 75.81 92 SER A CA 1
ATOM 678 C C . SER A 1 92 ? -12.816 -2.500 21.871 1.00 75.81 92 SER A C 1
ATOM 680 O O . SER A 1 92 ? -13.783 -3.092 22.344 1.00 75.81 92 SER A O 1
ATOM 682 N N . THR A 1 93 ? -11.651 -2.405 22.513 1.00 72.19 93 THR A N 1
ATOM 683 C CA . THR A 1 93 ? -11.431 -2.963 23.856 1.00 72.19 93 THR A CA 1
ATOM 684 C C . THR A 1 93 ? -12.012 -2.047 24.933 1.00 72.19 93 THR A C 1
ATOM 686 O O . THR A 1 93 ? -12.632 -2.533 25.874 1.00 72.19 93 THR A O 1
ATOM 689 N N . ASP A 1 94 ? -11.885 -0.736 24.730 1.00 67.00 94 ASP A N 1
ATOM 690 C CA . ASP A 1 94 ? -12.497 0.319 25.544 1.00 67.00 94 ASP A CA 1
ATOM 691 C C . ASP A 1 94 ? -14.033 0.239 25.490 1.00 67.00 94 ASP A C 1
ATOM 693 O O . ASP A 1 94 ? -14.682 -0.010 26.499 1.00 67.00 94 ASP A O 1
ATOM 697 N N . ASN A 1 95 ? -14.611 0.217 24.283 1.00 63.56 95 ASN A N 1
ATOM 698 C CA . ASN A 1 95 ? -16.066 0.163 24.095 1.00 63.56 95 ASN A CA 1
ATOM 699 C C . ASN A 1 95 ? -16.725 -1.127 24.625 1.00 63.56 95 ASN A C 1
ATOM 701 O O . ASN A 1 95 ? -17.927 -1.165 24.872 1.00 63.56 95 ASN A O 1
ATOM 705 N N . LYS A 1 96 ? -15.957 -2.212 24.785 1.00 59.00 96 LYS A N 1
ATOM 706 C CA . LYS A 1 96 ? -16.443 -3.472 25.366 1.00 59.00 96 LYS A CA 1
ATOM 707 C C . LYS A 1 96 ? -16.549 -3.402 26.895 1.00 59.00 96 LYS A C 1
ATOM 709 O O . LYS A 1 96 ? -17.276 -4.207 27.473 1.00 59.00 96 LYS A O 1
ATOM 714 N N . HIS A 1 97 ? -15.869 -2.447 27.529 1.00 53.91 97 HIS A N 1
ATOM 715 C CA . HIS A 1 97 ? -15.966 -2.174 28.962 1.00 53.91 97 HIS A CA 1
ATOM 716 C C . HIS A 1 97 ? -17.225 -1.360 29.312 1.00 53.91 97 HIS A C 1
ATOM 718 O O . HIS A 1 97 ? -17.787 -1.557 30.383 1.00 53.91 97 HIS A O 1
ATOM 724 N N . ASP A 1 98 ? -17.729 -0.533 28.389 1.00 54.12 98 ASP A N 1
ATOM 725 C CA . ASP A 1 98 ? -18.936 0.285 28.603 1.00 54.12 98 ASP A CA 1
ATOM 726 C C . ASP A 1 98 ? -20.262 -0.469 28.379 1.00 54.12 98 ASP A C 1
ATOM 728 O O . ASP A 1 98 ? -21.312 -0.051 28.861 1.00 54.12 98 ASP A O 1
ATOM 732 N N . GLN A 1 99 ? -20.239 -1.590 27.646 1.00 50.97 99 GLN A N 1
ATOM 733 C CA . GLN A 1 99 ? -21.445 -2.351 27.265 1.00 50.97 99 GLN A CA 1
ATOM 734 C C . GLN A 1 99 ? -21.784 -3.497 28.232 1.00 50.97 99 GLN A C 1
ATOM 736 O O . GLN A 1 99 ? -22.843 -4.120 28.125 1.00 50.97 99 GLN A O 1
ATOM 741 N N . ALA A 1 100 ? -20.900 -3.796 29.185 1.00 52.16 100 ALA A N 1
ATOM 742 C CA . ALA A 1 100 ? -21.234 -4.629 30.329 1.00 52.16 100 ALA A CA 1
ATOM 743 C C . ALA A 1 100 ? -21.847 -3.697 31.374 1.00 52.16 100 ALA A C 1
ATOM 745 O O . ALA A 1 100 ? -21.110 -3.041 32.093 1.00 52.16 100 ALA A O 1
ATOM 746 N N . GLY A 1 101 ? -23.179 -3.582 31.391 1.00 46.53 101 GLY A N 1
ATOM 747 C CA . GLY A 1 101 ? -23.945 -2.659 32.233 1.00 46.53 101 GLY A CA 1
ATOM 748 C C . GLY A 1 101 ? -23.595 -2.692 33.725 1.00 46.53 101 GLY A C 1
ATOM 749 O O . GLY A 1 101 ? -24.326 -3.253 34.537 1.00 46.53 101 GLY A O 1
ATOM 750 N N . VAL A 1 102 ? -22.507 -2.024 34.096 1.00 57.41 102 VAL A N 1
ATOM 751 C CA . VAL A 1 102 ? -22.230 -1.565 35.446 1.00 57.41 102 VAL A CA 1
ATOM 752 C C . VAL A 1 102 ? -22.753 -0.147 35.526 1.00 57.41 102 VAL A C 1
ATOM 754 O O . VAL A 1 102 ? -22.102 0.823 35.149 1.00 57.41 102 VAL A O 1
ATOM 757 N N . SER A 1 103 ? -23.994 -0.041 35.991 1.00 50.00 103 SER A N 1
ATOM 758 C CA . SER A 1 103 ? -24.582 1.228 36.394 1.00 50.00 103 SER A CA 1
ATOM 759 C C . SER A 1 103 ? -23.568 1.993 37.260 1.00 50.00 103 SER A C 1
ATOM 761 O O . SER A 1 103 ? -23.146 1.448 38.285 1.00 50.00 103 SER A O 1
ATOM 763 N N . PRO A 1 104 ? -23.208 3.250 36.935 1.00 55.72 104 PRO A N 1
ATOM 764 C CA . PRO A 1 104 ? -22.292 4.057 37.750 1.00 55.72 104 PRO A CA 1
ATOM 765 C C . PRO A 1 104 ? -22.801 4.297 39.187 1.00 55.72 104 PRO A C 1
ATOM 767 O O . PRO A 1 104 ? -22.059 4.761 40.045 1.00 55.72 104 PRO A O 1
ATOM 770 N N . LEU A 1 105 ? -24.049 3.927 39.492 1.00 52.59 105 LEU A N 1
ATOM 771 C CA . LEU A 1 105 ? -24.577 3.866 40.856 1.00 52.59 105 LEU A CA 1
ATOM 772 C C . LEU A 1 105 ? -23.950 2.754 41.720 1.00 52.59 105 LEU A C 1
ATOM 774 O O . LEU A 1 105 ? -23.858 2.932 42.931 1.00 52.59 105 LEU A O 1
ATOM 778 N N . LEU A 1 106 ? -23.491 1.633 41.143 1.00 53.38 106 LEU A N 1
ATOM 779 C CA . LEU A 1 106 ? -22.905 0.533 41.924 1.00 53.38 106 LEU A CA 1
ATOM 780 C C . LEU A 1 106 ? -21.511 0.897 42.461 1.00 53.38 106 LEU A C 1
ATOM 782 O O . LEU A 1 106 ? -21.175 0.523 43.579 1.00 53.38 106 LEU A O 1
ATOM 786 N N . VAL A 1 107 ? -20.718 1.669 41.705 1.00 55.31 107 VAL A N 1
ATOM 787 C CA . VAL A 1 107 ? -19.369 2.075 42.142 1.00 55.31 107 VAL A CA 1
ATOM 788 C C . VAL A 1 107 ? -19.404 3.103 43.281 1.00 55.31 107 VAL A C 1
ATOM 790 O O . VAL A 1 107 ? -18.496 3.132 44.102 1.00 55.31 107 VAL A O 1
ATOM 793 N N . VAL A 1 108 ? -20.477 3.895 43.400 1.00 58.00 108 VAL A N 1
ATOM 794 C CA . VAL A 1 108 ? -20.640 4.875 44.491 1.00 58.00 108 VAL A CA 1
ATOM 795 C C . VAL A 1 108 ? -21.055 4.234 45.823 1.00 58.00 108 VAL A C 1
ATOM 797 O O . VAL A 1 108 ? -20.792 4.806 46.876 1.00 58.00 108 VAL A O 1
ATOM 800 N N . ALA A 1 109 ? -21.665 3.044 45.808 1.00 52.44 109 ALA A N 1
ATOM 801 C CA . ALA A 1 109 ? -22.174 2.397 47.020 1.00 52.44 109 ALA A CA 1
ATOM 802 C C . ALA A 1 109 ? -21.100 1.655 47.839 1.00 52.44 109 ALA A C 1
ATOM 804 O O . ALA A 1 109 ? -21.320 1.372 49.012 1.00 52.44 109 ALA A O 1
ATOM 805 N N . ILE A 1 110 ? -19.947 1.327 47.248 1.00 55.72 110 ILE A N 1
ATOM 806 C CA . ILE A 1 110 ? -18.944 0.451 47.883 1.00 55.72 110 ILE A CA 1
ATOM 807 C C . ILE A 1 110 ? -17.916 1.256 48.703 1.00 55.72 110 ILE A C 1
ATOM 809 O O . ILE A 1 110 ? -17.251 0.705 49.572 1.00 55.72 110 ILE A O 1
ATOM 813 N N . THR A 1 111 ? -17.816 2.572 48.500 1.00 52.56 111 THR A N 1
ATOM 814 C CA . THR A 1 111 ? -16.831 3.432 49.188 1.00 52.56 111 THR A CA 1
ATOM 815 C C . THR A 1 111 ? -17.366 4.114 50.454 1.00 52.56 111 THR A C 1
ATOM 817 O O . THR A 1 111 ? -16.691 4.971 51.020 1.00 52.56 111 THR A O 1
ATOM 820 N N . ALA A 1 112 ? -18.569 3.753 50.903 1.00 47.03 112 ALA A N 1
ATOM 821 C CA . ALA A 1 112 ? -19.177 4.254 52.133 1.00 47.03 112 ALA A CA 1
ATOM 822 C C . ALA A 1 112 ? -19.635 3.086 53.024 1.00 47.03 112 ALA A C 1
ATOM 824 O O . ALA A 1 112 ? -20.831 2.882 53.228 1.00 47.03 112 ALA A O 1
ATOM 825 N N . ALA A 1 113 ? -18.680 2.301 53.522 1.00 44.72 113 ALA A N 1
ATOM 826 C CA . ALA A 1 113 ? -18.860 1.379 54.642 1.00 44.72 113 ALA A CA 1
ATOM 827 C C . ALA A 1 113 ? -17.546 1.259 55.420 1.00 44.72 113 ALA A C 1
ATOM 829 O O . ALA A 1 113 ? -16.486 1.185 54.758 1.00 44.72 113 ALA A O 1
#